Protein AF-A0A2G3A3R6-F1 (afdb_monomer)

InterPro domains:
  IPR011009 Protein kinase-like domain superfamily [SSF56112] (2-80)
  IPR052059 Cysteine-rich Ser/Thr receptor-like kinase [PTHR47973] (2-81)

Organism: Capsicum annuum (NCBI:txid4072)

Nearest PDB structures (foldseek):
  6ruu-assembly1_B  TM=9.209E-01  e=1.116E-04  Homo sapiens
  6ziw-assembly1_I  TM=8.855E-01  e=3.543E-04  Homo sapiens
  6o9d-assembly1_A  TM=8.698E-01  e=3.347E-03  Homo sapiens
  5uir-assembly2_B  TM=8.984E-01  e=5.593E-03  Homo sapiens
  6egf-assembly1_B  TM=8.763E-01  e=1.373E-02  Homo sapiens

Sequence (93 aa):
MLILEIVTGRRPVEYGEDVLILNDHVRVLLEQDNVLECVDPSMDTYPEEEVLPVLKLALVCTSQIPSSRPSIAQVIQILQVFKTPVPQRMEAY

pLDDT: mean 88.5, std 13.03, range [46.78, 96.75]

Foldseek 3Di:
DVLLCQQQVDDCWDDDPDIDGSLVVLVVCVVVVNNNVRGHPVCPDDDPVLSNVSSVLVNQCVDPPPVSHDDPVVVVVSNVVDDDPPPPPPPDD

Secondary structure (DSSP, 8-state):
-HHHHHHH---SEEESSSEEEHHHHHHHHHHTT-GGGGS-TT-SS--HHHHHHHHHHHHHHT-SSGGGSPPHHHHHHHHTTS---PPP-----

Mean predicted aligned error: 6.05 Å

Radius of gyration: 14.74 Å; Cα contacts (8 Å, |Δi|>4): 73; chains: 1; bounding box: 28×41×38 Å

Structure (mmCIF, N/CA/C/O backbone):
data_AF-A0A2G3A3R6-F1
#
_entry.id   AF-A0A2G3A3R6-F1
#
loop_
_atom_site.group_PDB
_atom_site.id
_atom_site.type_symbol
_atom_site.label_atom_id
_atom_site.label_alt_id
_atom_site.label_comp_id
_atom_site.label_asym_id
_atom_site.label_entity_id
_atom_site.label_seq_id
_atom_site.pdbx_PDB_ins_code
_atom_site.Cartn_x
_atom_site.Cartn_y
_atom_site.Cartn_z
_atom_site.occupancy
_atom_site.B_iso_or_equiv
_atom_site.auth_seq_id
_atom_site.auth_comp_id
_atom_site.auth_asym_id
_atom_site.auth_atom_id
_atom_site.pdbx_PDB_model_num
ATOM 1 N N . MET A 1 1 ? 3.225 -2.449 1.524 1.00 83.88 1 MET A N 1
ATOM 2 C CA . MET A 1 1 ? 3.293 -3.435 0.428 1.00 83.88 1 MET A CA 1
ATOM 3 C C . MET A 1 1 ? 2.148 -4.423 0.527 1.00 83.88 1 MET A C 1
ATOM 5 O O . MET A 1 1 ? 1.261 -4.317 -0.298 1.00 83.88 1 MET A O 1
ATOM 9 N N . LEU A 1 2 ? 2.085 -5.243 1.585 1.00 92.12 2 LEU A N 1
ATOM 10 C CA . LEU A 1 2 ? 1.100 -6.327 1.708 1.00 92.12 2 LEU A CA 1
ATOM 11 C C . LEU A 1 2 ? -0.360 -5.913 1.455 1.00 92.12 2 LEU A C 1
ATOM 13 O O . LEU A 1 2 ? -1.072 -6.615 0.756 1.00 92.12 2 LEU A O 1
ATOM 17 N N . ILE A 1 3 ? -0.802 -4.760 1.971 1.00 93.31 3 ILE A N 1
ATOM 18 C CA . ILE A 1 3 ? -2.169 -4.268 1.723 1.00 93.31 3 ILE A CA 1
ATOM 19 C C . ILE A 1 3 ? -2.419 -4.038 0.222 1.00 93.31 3 ILE A C 1
ATOM 21 O O . ILE A 1 3 ? -3.469 -4.416 -0.278 1.00 93.31 3 ILE A O 1
ATOM 25 N N . LEU A 1 4 ? -1.451 -3.467 -0.508 1.00 95.81 4 LEU A N 1
ATOM 26 C CA . LEU A 1 4 ? -1.569 -3.281 -1.958 1.00 95.81 4 LEU A CA 1
ATOM 27 C C . LEU A 1 4 ? -1.600 -4.628 -2.680 1.00 95.81 4 LEU A C 1
ATOM 29 O O . LEU A 1 4 ? -2.420 -4.814 -3.564 1.00 95.81 4 LEU A O 1
ATOM 33 N N . GLU A 1 5 ? -0.752 -5.579 -2.288 1.00 95.88 5 GLU A N 1
ATOM 34 C CA . GLU A 1 5 ? -0.738 -6.920 -2.893 1.00 95.88 5 GLU A CA 1
ATOM 35 C C . GLU A 1 5 ? -2.087 -7.630 -2.717 1.00 95.88 5 GLU A C 1
ATOM 37 O O . GLU A 1 5 ? -2.587 -8.228 -3.661 1.00 95.88 5 GLU A O 1
ATOM 42 N N . ILE A 1 6 ? -2.705 -7.512 -1.537 1.00 93.56 6 ILE A N 1
ATOM 43 C CA . ILE A 1 6 ? -4.014 -8.114 -1.244 1.00 93.56 6 ILE A CA 1
ATOM 44 C C . ILE A 1 6 ? -5.129 -7.461 -2.063 1.00 93.56 6 ILE A C 1
ATOM 46 O O . ILE A 1 6 ? -5.951 -8.171 -2.625 1.00 93.56 6 ILE A O 1
ATOM 50 N N . VAL A 1 7 ? -5.180 -6.127 -2.115 1.00 94.12 7 VAL A N 1
ATOM 51 C CA . VAL A 1 7 ? -6.274 -5.413 -2.800 1.00 94.12 7 VAL A CA 1
ATOM 52 C C . VAL A 1 7 ? -6.158 -5.517 -4.320 1.00 94.12 7 VAL A C 1
ATOM 54 O O . VAL A 1 7 ? -7.172 -5.528 -5.005 1.00 94.12 7 VAL A O 1
ATOM 57 N N . THR A 1 8 ? -4.935 -5.569 -4.850 1.00 94.69 8 THR A N 1
ATOM 58 C CA . THR A 1 8 ? -4.696 -5.557 -6.302 1.00 94.69 8 THR A CA 1
ATOM 59 C C . THR A 1 8 ? -4.494 -6.944 -6.904 1.00 94.69 8 THR A C 1
ATOM 61 O O . THR A 1 8 ? -4.579 -7.092 -8.118 1.00 94.69 8 THR A O 1
ATOM 64 N N . GLY A 1 9 ? -4.166 -7.955 -6.091 1.00 94.75 9 GLY A N 1
ATOM 65 C CA . GLY A 1 9 ? -3.771 -9.281 -6.577 1.00 94.75 9 GLY A CA 1
ATOM 66 C C . GLY A 1 9 ? -2.405 -9.299 -7.279 1.00 94.75 9 GLY A C 1
ATOM 67 O O . GLY A 1 9 ? -2.012 -10.308 -7.868 1.00 94.75 9 GLY A O 1
ATOM 68 N N . ARG A 1 10 ? -1.656 -8.188 -7.238 1.00 94.50 10 ARG A N 1
ATOM 69 C CA . ARG A 1 10 ? -0.406 -7.998 -7.987 1.00 94.50 10 ARG A CA 1
ATOM 70 C C . ARG A 1 10 ? 0.818 -8.119 -7.095 1.00 94.50 10 ARG A C 1
ATOM 72 O O . ARG A 1 10 ? 0.782 -7.854 -5.894 1.00 94.50 10 ARG A O 1
ATO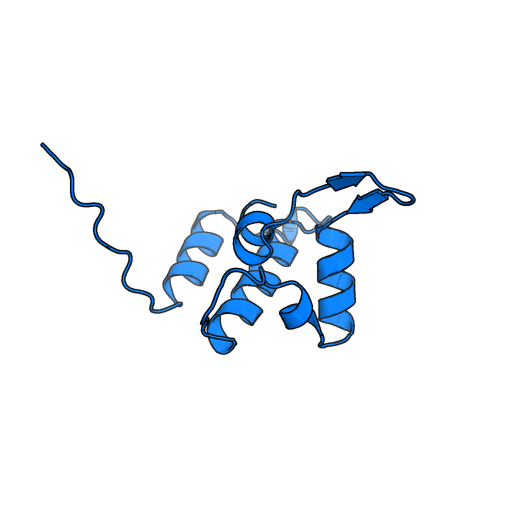M 79 N N . ARG A 1 11 ? 1.949 -8.482 -7.703 1.00 94.81 11 ARG A N 1
ATOM 80 C CA . ARG A 1 11 ? 3.248 -8.495 -7.015 1.00 94.81 11 ARG A CA 1
ATOM 81 C C . ARG A 1 11 ? 3.765 -7.063 -6.829 1.00 94.81 11 ARG A C 1
ATOM 83 O O . ARG A 1 11 ? 3.483 -6.207 -7.662 1.00 94.81 11 ARG A O 1
ATOM 90 N N . PRO A 1 12 ? 4.592 -6.787 -5.802 1.00 94.69 12 PRO A N 1
ATOM 91 C CA . PRO A 1 12 ? 5.145 -5.448 -5.588 1.00 94.69 12 PRO A CA 1
ATOM 92 C C . PRO A 1 12 ? 5.989 -4.923 -6.754 1.00 94.69 12 PRO A C 1
ATOM 94 O O . PRO A 1 12 ? 6.065 -3.713 -6.964 1.00 94.69 12 PRO A O 1
ATOM 97 N N . VAL A 1 13 ? 6.640 -5.843 -7.470 1.00 96.06 13 VAL A N 1
ATOM 98 C CA . VAL A 1 13 ? 7.442 -5.588 -8.664 1.00 96.06 13 VAL A CA 1
ATOM 99 C C . VAL A 1 13 ? 7.073 -6.632 -9.709 1.00 96.06 13 VAL A C 1
ATOM 101 O O . VAL A 1 13 ? 7.105 -7.833 -9.420 1.00 96.06 13 VAL A O 1
ATOM 104 N N . GLU A 1 14 ? 6.751 -6.177 -10.912 1.00 94.06 14 GLU A N 1
ATOM 105 C CA . GLU A 1 14 ? 6.478 -7.026 -12.069 1.00 94.06 14 GLU A CA 1
ATOM 106 C C . GLU A 1 14 ? 7.458 -6.688 -13.192 1.00 94.06 14 GLU A C 1
ATOM 108 O O . GLU A 1 14 ? 7.682 -5.519 -13.509 1.00 94.06 14 GLU A O 1
ATOM 113 N N . TYR A 1 15 ? 8.066 -7.726 -13.766 1.00 93.38 15 TYR A N 1
ATOM 114 C CA . TYR A 1 15 ? 9.028 -7.605 -14.856 1.00 93.38 15 TYR A CA 1
ATOM 115 C C . TYR A 1 15 ? 8.342 -7.982 -16.172 1.00 93.38 15 TYR A C 1
ATOM 117 O O . TYR A 1 15 ? 7.870 -9.112 -16.310 1.00 93.38 15 TYR A O 1
ATOM 125 N N . GLY A 1 16 ? 8.303 -7.050 -17.123 1.00 88.12 16 GLY A N 1
ATOM 126 C CA . GLY A 1 16 ? 7.822 -7.261 -18.489 1.00 88.12 16 GLY A CA 1
ATOM 127 C C . GLY A 1 16 ? 8.715 -6.536 -19.494 1.00 88.12 16 GLY A C 1
ATOM 128 O O . GLY A 1 16 ? 9.937 -6.572 -19.364 1.00 88.12 16 GLY A O 1
ATOM 129 N N . GLU A 1 17 ? 8.109 -5.868 -20.478 1.00 90.25 17 GLU A N 1
ATOM 130 C CA . GLU A 1 17 ? 8.830 -4.922 -21.348 1.00 90.25 17 GLU A CA 1
ATOM 131 C C . GLU A 1 17 ? 9.370 -3.728 -20.543 1.00 90.25 17 GLU A C 1
ATOM 133 O O . GLU A 1 17 ? 10.507 -3.313 -20.747 1.00 90.25 17 GLU A O 1
ATOM 138 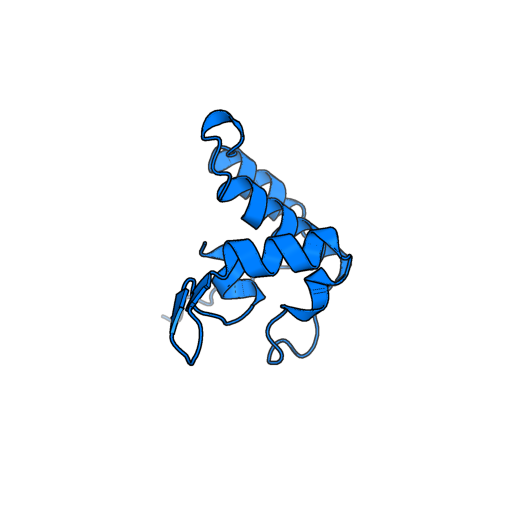N N . ASP A 1 18 ? 8.596 -3.278 -19.550 1.00 92.25 18 ASP A N 1
ATOM 139 C CA . ASP A 1 18 ? 8.989 -2.305 -18.533 1.00 92.25 18 ASP A CA 1
ATOM 140 C C . ASP A 1 18 ? 8.910 -2.919 -17.122 1.00 92.25 18 ASP A C 1
ATOM 142 O O . ASP A 1 18 ? 8.236 -3.930 -16.888 1.00 92.25 18 ASP A O 1
ATOM 146 N N . VAL A 1 19 ? 9.603 -2.301 -16.157 1.00 94.75 19 VAL A N 1
ATOM 147 C CA . VAL A 1 19 ? 9.491 -2.652 -14.731 1.00 94.75 19 VAL A CA 1
ATOM 148 C C . VAL A 1 19 ? 8.353 -1.852 -14.113 1.00 94.75 19 VAL A C 1
ATOM 150 O O . VAL A 1 19 ? 8.438 -0.627 -14.010 1.00 94.75 19 VAL A O 1
ATOM 153 N N . LEU A 1 20 ? 7.316 -2.543 -13.642 1.00 94.31 20 LEU A N 1
ATOM 154 C CA . LEU A 1 20 ? 6.220 -1.914 -12.913 1.00 94.31 20 LEU A CA 1
ATOM 155 C C . LEU A 1 20 ? 6.446 -2.044 -11.408 1.00 94.31 20 LEU A C 1
ATOM 157 O O . LEU A 1 20 ? 6.542 -3.147 -10.869 1.00 94.31 20 LEU A O 1
ATOM 161 N N . ILE A 1 21 ? 6.491 -0.899 -10.727 1.00 95.75 21 ILE A N 1
ATOM 162 C CA . ILE A 1 21 ? 6.497 -0.814 -9.266 1.00 95.75 21 ILE A CA 1
ATOM 163 C C . ILE A 1 21 ? 5.071 -0.531 -8.806 1.00 95.75 21 ILE A C 1
ATOM 165 O O . ILE A 1 21 ? 4.524 0.541 -9.073 1.00 95.75 21 ILE A O 1
ATOM 169 N N . LEU A 1 22 ? 4.466 -1.484 -8.093 1.00 95.44 22 LEU A N 1
ATOM 170 C CA . LEU A 1 22 ? 3.050 -1.420 -7.717 1.00 95.44 22 LEU A CA 1
ATOM 171 C C . LEU A 1 22 ? 2.720 -0.153 -6.917 1.00 95.44 22 LEU A C 1
ATOM 173 O O . LEU A 1 22 ? 1.670 0.451 -7.109 1.00 95.44 22 LEU A O 1
ATOM 177 N N . ASN A 1 23 ? 3.631 0.274 -6.039 1.00 95.44 23 ASN A N 1
ATOM 178 C CA . ASN A 1 23 ? 3.438 1.481 -5.238 1.00 95.44 23 ASN A CA 1
ATOM 179 C C . ASN A 1 23 ? 3.290 2.742 -6.092 1.00 95.44 23 ASN A C 1
ATOM 181 O O . ASN A 1 23 ? 2.386 3.541 -5.853 1.00 95.44 23 ASN A O 1
ATOM 185 N N . ASP A 1 24 ? 4.177 2.897 -7.072 1.00 95.44 24 ASP A N 1
ATOM 186 C CA . ASP A 1 24 ? 4.215 4.071 -7.938 1.00 95.44 24 ASP A CA 1
ATOM 187 C C . ASP A 1 24 ? 3.003 4.071 -8.866 1.00 95.44 24 ASP A C 1
ATOM 189 O O . ASP A 1 24 ? 2.336 5.090 -9.020 1.00 95.44 24 ASP A O 1
ATOM 193 N N . HIS A 1 25 ? 2.647 2.899 -9.396 1.00 95.25 25 HIS A N 1
ATOM 194 C CA . HIS A 1 25 ? 1.463 2.732 -10.230 1.00 95.25 25 HIS A CA 1
ATOM 195 C C . HIS A 1 25 ? 0.165 3.103 -9.492 1.00 95.25 25 HIS A C 1
ATOM 197 O O . HIS A 1 25 ? -0.616 3.913 -9.988 1.00 95.25 25 HIS A O 1
ATOM 203 N N . VAL A 1 26 ? -0.043 2.579 -8.277 1.00 96.19 26 VAL A N 1
ATOM 204 C CA . VAL A 1 26 ? -1.229 2.902 -7.461 1.00 96.19 26 VAL A CA 1
ATOM 205 C C . VAL A 1 26 ? -1.252 4.383 -7.077 1.00 96.19 26 VAL A C 1
ATOM 207 O O . VAL A 1 26 ? -2.320 4.991 -7.040 1.00 96.19 26 VAL A O 1
ATOM 210 N N . ARG A 1 27 ? -0.088 4.994 -6.819 1.00 96.00 27 ARG A N 1
ATOM 211 C CA . ARG A 1 27 ? 0.003 6.431 -6.532 1.00 96.00 27 ARG A CA 1
ATOM 212 C C . ARG A 1 27 ? -0.456 7.278 -7.719 1.00 96.00 27 ARG A C 1
ATOM 214 O O . ARG A 1 27 ? -1.256 8.184 -7.516 1.00 96.00 27 ARG A O 1
ATOM 221 N N . VAL A 1 28 ? -0.002 6.954 -8.930 1.00 96.25 28 VAL A N 1
ATOM 222 C CA . VAL A 1 28 ? -0.420 7.653 -10.157 1.00 96.25 28 VAL A CA 1
ATOM 223 C C . VAL A 1 28 ? -1.929 7.531 -10.366 1.00 96.25 28 VAL A C 1
ATOM 225 O O . VAL A 1 28 ? -2.590 8.538 -10.604 1.00 96.25 28 VAL A O 1
ATOM 228 N N . LEU A 1 29 ? -2.496 6.332 -10.206 1.00 96.69 29 LEU A N 1
ATOM 229 C CA . LEU A 1 29 ? -3.943 6.139 -10.335 1.00 96.69 29 LEU A CA 1
ATOM 230 C C . LEU A 1 29 ? -4.732 6.919 -9.274 1.00 96.69 29 LEU A C 1
ATOM 232 O O . LEU A 1 29 ? -5.797 7.453 -9.571 1.00 96.69 29 LEU A O 1
ATOM 236 N N . LEU A 1 30 ? -4.210 7.026 -8.047 1.00 95.38 30 LEU A N 1
ATOM 237 C CA . LEU A 1 30 ? -4.822 7.849 -7.002 1.00 95.38 30 LEU A CA 1
ATOM 238 C C . LEU A 1 30 ? -4.807 9.339 -7.348 1.00 95.38 30 LEU A C 1
ATOM 240 O O . LEU A 1 30 ? -5.800 10.021 -7.114 1.00 95.38 30 LEU A O 1
ATOM 244 N N . GLU A 1 31 ? -3.709 9.842 -7.905 1.00 95.56 31 GLU A N 1
ATOM 245 C CA . GLU A 1 31 ? -3.601 11.235 -8.360 1.00 95.56 31 GLU A CA 1
ATOM 246 C C . GLU A 1 31 ? -4.532 11.538 -9.548 1.00 95.56 31 GLU A C 1
ATOM 248 O O . GLU A 1 31 ? -4.931 12.685 -9.737 1.00 95.56 31 GLU A O 1
ATOM 253 N N . GLN A 1 32 ? -4.902 10.511 -10.318 1.00 96.75 32 GLN A N 1
ATOM 254 C CA . GLN A 1 32 ? -5.816 10.583 -11.462 1.00 96.75 32 GLN A CA 1
ATOM 255 C C . GLN A 1 32 ? -7.288 10.316 -11.108 1.00 96.75 32 GLN A C 1
ATOM 257 O O . GLN A 1 32 ? -8.124 10.341 -12.003 1.00 96.75 32 GLN A O 1
ATOM 262 N N . ASP A 1 33 ? -7.605 10.065 -9.833 1.00 94.31 33 ASP A N 1
ATOM 263 C CA . ASP A 1 33 ? -8.942 9.668 -9.355 1.00 94.31 33 ASP A CA 1
ATOM 264 C C . ASP A 1 33 ? -9.461 8.330 -9.936 1.00 94.31 33 ASP A C 1
ATOM 266 O O . ASP A 1 33 ? -10.644 8.017 -9.862 1.00 94.31 33 ASP A O 1
ATOM 270 N N . ASN A 1 34 ? -8.550 7.490 -10.442 1.00 95.81 34 ASN A N 1
ATOM 271 C CA . ASN A 1 34 ? -8.833 6.192 -11.073 1.00 95.81 34 ASN A CA 1
ATOM 272 C C . ASN A 1 34 ? -8.303 5.005 -10.248 1.00 95.81 34 ASN A C 1
ATOM 274 O O . ASN A 1 34 ? -8.098 3.906 -10.757 1.00 95.81 34 ASN A O 1
ATOM 278 N N . VAL A 1 35 ? -8.036 5.197 -8.953 1.00 95.06 35 VAL A N 1
ATOM 279 C CA . VAL A 1 35 ? -7.376 4.175 -8.116 1.00 95.06 35 VAL A CA 1
ATOM 280 C C . VAL A 1 35 ? -8.156 2.864 -8.010 1.00 95.06 35 VAL A C 1
ATOM 282 O O . VAL A 1 35 ? -7.559 1.822 -7.769 1.00 95.06 35 VAL A O 1
ATOM 285 N N . LEU A 1 36 ? -9.474 2.880 -8.208 1.00 94.12 36 LEU A N 1
ATOM 286 C CA . LEU A 1 36 ? -10.292 1.667 -8.168 1.00 94.12 36 LEU A CA 1
ATOM 287 C C . LEU A 1 36 ? -10.008 0.714 -9.340 1.00 94.12 36 LEU A C 1
ATOM 289 O O . LEU A 1 36 ? -10.263 -0.478 -9.214 1.00 94.12 36 LEU A O 1
ATOM 293 N N . GLU A 1 37 ? -9.390 1.189 -10.426 1.00 94.00 37 GLU A N 1
ATOM 294 C CA . GLU A 1 37 ? -8.970 0.340 -11.551 1.00 94.00 37 GLU A CA 1
ATOM 295 C C . GLU A 1 37 ? -7.867 -0.661 -11.172 1.00 94.00 37 GLU A C 1
ATOM 297 O O . GLU A 1 37 ? -7.639 -1.628 -11.893 1.00 94.00 37 GLU A O 1
ATOM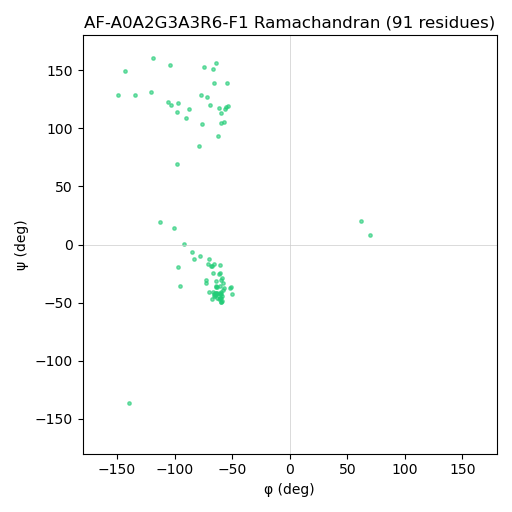 302 N N . CYS A 1 38 ? -7.170 -0.451 -10.047 1.00 94.38 38 CYS A N 1
ATOM 303 C CA . CYS A 1 38 ? -6.132 -1.378 -9.594 1.00 94.38 38 CYS A CA 1
ATOM 304 C C . CYS A 1 38 ? -6.660 -2.556 -8.770 1.00 94.38 38 CYS A C 1
ATOM 306 O O . CYS A 1 38 ? -5.861 -3.426 -8.426 1.00 94.38 38 CYS A O 1
ATOM 308 N N . VAL A 1 39 ? -7.952 -2.576 -8.417 1.00 95.00 39 VAL A N 1
ATOM 309 C CA . VAL A 1 39 ? -8.538 -3.645 -7.596 1.00 95.00 39 VAL A CA 1
ATOM 310 C C . VAL A 1 39 ? -8.500 -4.968 -8.357 1.00 95.00 39 VAL A C 1
ATOM 312 O O . VAL A 1 39 ? -8.738 -5.002 -9.563 1.00 95.00 39 VAL A O 1
ATOM 315 N N . ASP A 1 40 ? -8.175 -6.049 -7.646 1.00 95.00 40 ASP A N 1
ATOM 316 C CA . ASP A 1 40 ? -8.101 -7.396 -8.207 1.00 95.00 40 ASP A CA 1
ATOM 317 C C . ASP A 1 40 ? -9.419 -7.748 -8.927 1.00 95.00 40 ASP A C 1
ATOM 319 O O . ASP A 1 40 ? -10.469 -7.799 -8.279 1.00 95.00 40 ASP A O 1
ATOM 323 N N . PRO A 1 41 ? -9.393 -8.036 -10.242 1.00 91.56 41 PRO A N 1
ATOM 324 C CA . PRO A 1 41 ? -10.591 -8.394 -10.999 1.00 91.56 41 PRO A CA 1
ATOM 325 C C . PRO A 1 41 ? -11.307 -9.653 -10.493 1.00 91.56 41 PRO A C 1
ATOM 327 O O . PRO A 1 41 ? -12.458 -9.878 -10.857 1.00 91.56 41 PRO A O 1
ATOM 330 N N . SER A 1 42 ? -10.641 -10.495 -9.693 1.00 92.44 42 SER A N 1
ATOM 331 C CA . SER A 1 42 ? -11.252 -11.666 -9.052 1.00 92.44 42 SER A CA 1
ATOM 332 C C . SER A 1 42 ? -12.104 -11.323 -7.822 1.00 92.44 42 SER A C 1
ATOM 334 O O . SER A 1 42 ? -12.838 -12.179 -7.324 1.00 92.44 42 SER 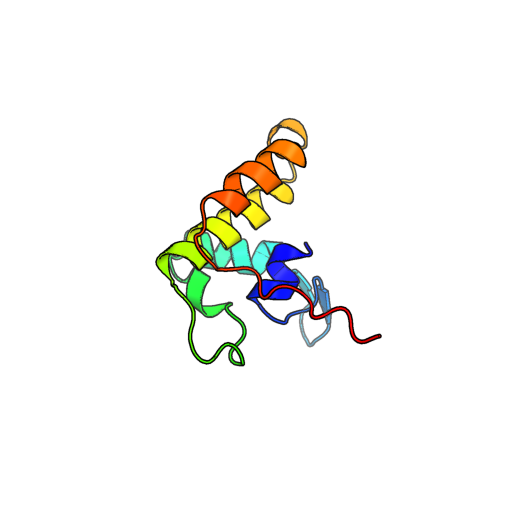A O 1
ATOM 336 N N . MET A 1 43 ? -12.048 -10.080 -7.331 1.00 88.69 43 MET A N 1
ATOM 337 C CA . MET A 1 43 ? -12.951 -9.583 -6.295 1.00 88.69 43 MET A CA 1
ATOM 338 C C . MET A 1 43 ? -14.312 -9.228 -6.916 1.00 88.69 43 MET A C 1
ATOM 340 O O . MET A 1 43 ? -14.573 -8.073 -7.235 1.00 88.69 43 MET A O 1
ATOM 344 N N . ASP A 1 44 ? -15.196 -10.225 -7.055 1.00 78.56 44 ASP A N 1
ATOM 345 C CA . ASP A 1 44 ? -16.531 -10.089 -7.678 1.00 78.56 44 ASP A CA 1
ATOM 346 C C . ASP A 1 44 ? -17.380 -8.932 -7.111 1.00 78.56 44 ASP A C 1
ATOM 348 O O . ASP A 1 44 ? -18.164 -8.304 -7.822 1.00 78.56 44 ASP A O 1
ATOM 352 N N . THR A 1 45 ? -17.303 -8.662 -5.804 1.00 85.69 45 THR A N 1
ATOM 353 C CA . THR A 1 45 ? -18.022 -7.552 -5.160 1.00 85.69 45 THR A CA 1
ATOM 354 C C . THR A 1 45 ? -17.226 -7.040 -3.970 1.00 85.69 45 THR A C 1
ATOM 356 O O . THR A 1 45 ? -16.853 -7.813 -3.086 1.00 85.69 45 THR A O 1
ATOM 359 N N . TYR A 1 46 ? -17.000 -5.729 -3.917 1.00 87.44 46 TYR A N 1
ATOM 360 C CA . TYR A 1 46 ? -16.317 -5.068 -2.811 1.00 87.44 46 TYR A CA 1
ATOM 361 C C . TYR A 1 46 ? -16.938 -3.697 -2.512 1.00 87.44 46 TYR A C 1
ATOM 363 O O . TYR A 1 46 ? -17.451 -3.036 -3.415 1.00 87.44 46 TYR A O 1
ATOM 371 N N . PRO A 1 47 ? -16.906 -3.242 -1.249 1.00 88.50 47 PRO A N 1
ATOM 372 C CA . PRO A 1 47 ? -17.363 -1.906 -0.896 1.00 88.50 47 PRO A CA 1
ATOM 373 C C . PRO A 1 47 ? -16.310 -0.861 -1.301 1.00 88.50 47 PRO A C 1
ATOM 375 O O . PRO A 1 47 ? -15.298 -0.692 -0.619 1.00 88.50 47 PRO A O 1
ATOM 378 N N . GLU A 1 48 ? -16.546 -0.134 -2.398 1.00 88.50 48 GLU A N 1
ATOM 379 C CA . GLU A 1 48 ? -15.660 0.950 -2.874 1.00 88.50 48 GLU A CA 1
ATOM 380 C C . GLU A 1 48 ? -15.345 1.982 -1.776 1.00 88.50 48 GLU A C 1
ATOM 382 O O . GLU A 1 48 ? -14.205 2.443 -1.654 1.00 88.50 48 GLU A O 1
ATOM 387 N N . GLU A 1 49 ? -16.336 2.277 -0.927 1.00 88.19 49 GLU A N 1
ATOM 388 C CA . GLU A 1 49 ? -16.221 3.189 0.218 1.00 88.19 49 GLU A CA 1
ATOM 389 C C . GLU A 1 49 ? -15.184 2.734 1.260 1.00 88.19 49 GLU A C 1
ATOM 391 O O . GLU A 1 49 ? -14.630 3.575 1.968 1.00 88.19 49 GLU A O 1
ATOM 396 N N . GLU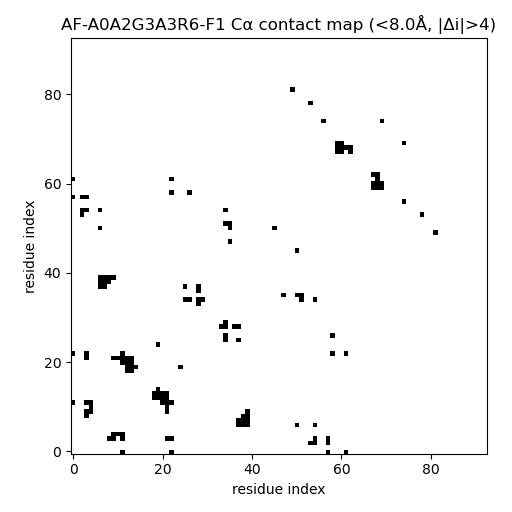 A 1 50 ? -14.882 1.433 1.348 1.00 88.38 50 GLU A N 1
ATOM 397 C CA . GLU A 1 50 ? -13.833 0.901 2.230 1.00 88.38 50 GLU A CA 1
ATOM 398 C C . GLU A 1 50 ? -12.502 0.718 1.484 1.00 88.38 50 GLU A C 1
ATOM 400 O O . GLU A 1 50 ? -11.433 0.988 2.040 1.00 88.38 50 GLU A O 1
ATOM 405 N N . VAL A 1 51 ? -12.544 0.325 0.206 1.00 91.19 51 VAL A N 1
ATOM 406 C CA . VAL A 1 51 ? -11.338 0.053 -0.593 1.00 91.19 51 VAL A CA 1
ATOM 407 C C . VAL A 1 51 ? -10.497 1.308 -0.817 1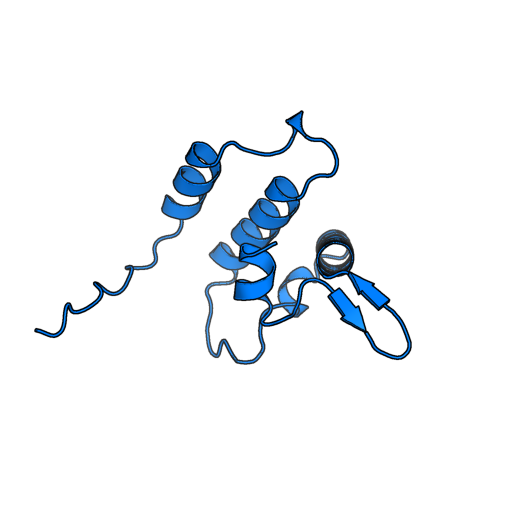.00 91.19 51 VAL A C 1
ATOM 409 O O . VAL A 1 51 ? -9.277 1.272 -0.634 1.00 91.19 51 VAL A O 1
ATOM 412 N N . LEU A 1 52 ? -11.121 2.441 -1.151 1.00 92.38 52 LEU A N 1
ATOM 413 C CA . LEU A 1 52 ? -10.394 3.693 -1.373 1.00 92.38 52 LEU A CA 1
ATOM 414 C C . LEU A 1 52 ? -9.596 4.139 -0.121 1.00 92.38 52 LEU A C 1
ATOM 416 O O . LEU A 1 52 ? -8.398 4.423 -0.241 1.00 92.38 52 LEU A O 1
ATOM 420 N N . PRO A 1 53 ? -10.184 4.185 1.092 1.00 92.44 53 PRO A N 1
ATOM 421 C CA . PRO A 1 53 ? -9.435 4.415 2.328 1.00 92.44 53 PRO A CA 1
ATOM 422 C C . PRO A 1 53 ? -8.317 3.402 2.598 1.00 92.44 53 PRO A C 1
ATOM 424 O O . PRO A 1 53 ? -7.241 3.801 3.053 1.00 92.44 53 PRO A O 1
ATOM 427 N N . VAL A 1 54 ? -8.534 2.115 2.309 1.00 93.62 54 VAL A N 1
ATOM 428 C CA . VAL A 1 54 ? -7.520 1.062 2.495 1.00 93.62 54 VAL A CA 1
ATOM 429 C C . VAL A 1 54 ? -6.322 1.277 1.563 1.00 93.62 54 VAL A C 1
ATOM 431 O O . VAL A 1 54 ? -5.176 1.195 2.013 1.00 93.62 54 VAL A O 1
ATOM 434 N N . LEU A 1 55 ? -6.557 1.637 0.298 1.00 94.88 55 LEU A N 1
ATOM 435 C CA . LEU A 1 55 ? -5.499 1.976 -0.663 1.00 94.88 55 LEU A CA 1
ATOM 436 C C . LEU A 1 55 ? -4.716 3.225 -0.227 1.00 94.88 55 LEU A C 1
ATOM 438 O O . LEU A 1 55 ? -3.481 3.225 -0.243 1.00 94.88 55 LEU A O 1
ATOM 442 N N . LYS A 1 56 ? -5.407 4.266 0.257 1.00 94.25 56 LYS A N 1
ATOM 443 C CA . LYS A 1 56 ? -4.765 5.469 0.822 1.00 94.25 56 LYS A CA 1
ATOM 444 C C . LYS A 1 56 ? -3.896 5.133 2.036 1.00 94.25 56 LYS A C 1
ATOM 446 O O . LYS A 1 56 ? -2.749 5.579 2.113 1.00 94.25 56 LYS A O 1
ATOM 451 N N . LEU A 1 57 ? -4.407 4.319 2.961 1.00 95.25 57 LEU A N 1
ATOM 452 C CA . LEU A 1 57 ? -3.647 3.842 4.118 1.00 95.25 57 LEU A CA 1
ATOM 453 C C . LEU A 1 57 ? -2.395 3.079 3.674 1.00 95.25 57 LEU A C 1
ATOM 455 O O . LEU A 1 57 ? -1.306 3.327 4.193 1.00 95.25 57 LEU A O 1
ATOM 459 N N . ALA A 1 58 ? -2.528 2.198 2.682 1.00 95.44 58 ALA A N 1
ATOM 460 C CA . ALA A 1 58 ? -1.419 1.418 2.156 1.00 95.44 58 ALA A CA 1
ATOM 461 C C . ALA A 1 58 ? -0.293 2.302 1.598 1.00 95.44 58 ALA A C 1
ATOM 463 O O . ALA A 1 58 ? 0.876 2.044 1.900 1.00 95.44 58 ALA A O 1
ATOM 464 N N . LEU A 1 59 ? -0.634 3.364 0.856 1.00 95.44 59 LEU A N 1
ATOM 465 C CA . LEU A 1 59 ? 0.335 4.335 0.334 1.00 95.44 59 LEU A CA 1
ATOM 466 C C . LEU A 1 59 ? 1.053 5.093 1.456 1.00 95.44 59 LEU A C 1
ATOM 468 O O . LEU A 1 59 ? 2.279 5.243 1.422 1.00 95.44 59 LEU A O 1
ATOM 472 N N . VAL A 1 60 ? 0.314 5.509 2.485 1.00 95.56 60 VAL A N 1
ATOM 473 C CA . VAL A 1 60 ? 0.864 6.191 3.664 1.00 95.56 60 VAL A CA 1
ATOM 474 C C . VAL A 1 60 ? 1.824 5.273 4.443 1.00 95.56 60 VAL A C 1
ATOM 476 O O . VAL A 1 60 ? 2.927 5.695 4.801 1.00 95.56 60 VAL A O 1
ATOM 479 N N . CYS A 1 61 ? 1.483 3.991 4.621 1.00 95.38 61 CYS A N 1
ATOM 480 C CA . CYS A 1 61 ? 2.371 2.982 5.221 1.00 95.38 61 CYS A CA 1
ATOM 481 C C . CYS A 1 61 ? 3.690 2.799 4.453 1.00 95.38 61 CYS A C 1
ATOM 483 O O . CYS A 1 61 ? 4.707 2.430 5.040 1.00 95.38 61 CYS A O 1
ATOM 485 N N . THR A 1 62 ? 3.679 3.050 3.146 1.00 92.88 62 THR A N 1
ATOM 486 C CA . THR A 1 62 ? 4.841 2.934 2.252 1.00 92.88 62 THR A CA 1
ATOM 487 C C . THR A 1 62 ? 5.505 4.271 1.933 1.00 92.88 62 THR A C 1
ATOM 489 O O . THR A 1 62 ? 6.302 4.346 1.004 1.00 92.88 62 THR A O 1
ATOM 492 N N . SER A 1 63 ? 5.193 5.339 2.673 1.00 92.94 63 SER A N 1
ATOM 493 C CA . SER A 1 63 ? 5.784 6.653 2.412 1.00 92.94 63 SER A CA 1
ATOM 494 C C . SER A 1 63 ? 7.315 6.596 2.417 1.00 92.94 63 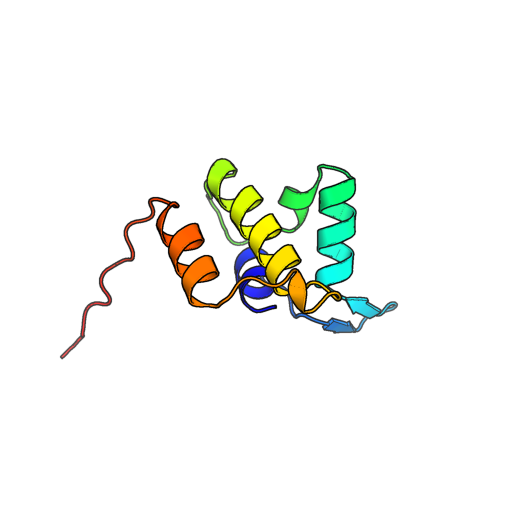SER A C 1
ATOM 496 O O . SER A 1 63 ? 7.927 5.975 3.290 1.00 92.94 63 SER A O 1
ATOM 498 N N . GLN A 1 64 ? 7.954 7.298 1.483 1.00 92.00 64 GLN A N 1
ATOM 499 C CA . GLN A 1 64 ? 9.412 7.460 1.480 1.00 92.00 64 GLN A CA 1
ATOM 500 C C . GLN A 1 64 ? 9.896 8.314 2.658 1.00 92.00 64 GLN A C 1
ATOM 502 O O . GLN A 1 64 ? 11.059 8.223 3.036 1.00 92.00 64 GLN A O 1
ATOM 507 N N . ILE A 1 65 ? 8.997 9.087 3.276 1.00 95.06 65 ILE A N 1
ATOM 508 C CA . ILE A 1 65 ? 9.258 9.875 4.479 1.00 95.06 65 ILE A CA 1
ATOM 509 C C . ILE A 1 65 ? 8.942 8.998 5.703 1.00 95.06 65 ILE A C 1
ATOM 511 O O . ILE A 1 65 ? 7.765 8.731 5.963 1.00 95.06 65 ILE A O 1
ATOM 515 N N . PRO A 1 66 ? 9.946 8.543 6.484 1.00 95.00 66 PRO A N 1
ATOM 516 C CA . PRO A 1 66 ? 9.717 7.594 7.575 1.00 95.00 66 PRO A CA 1
ATOM 517 C C . PRO A 1 66 ? 8.768 8.117 8.658 1.00 95.00 66 PRO A C 1
ATOM 519 O O . PRO A 1 66 ? 7.965 7.353 9.179 1.00 95.00 66 PRO A O 1
ATOM 522 N N . SER A 1 67 ? 8.817 9.418 8.959 1.00 95.69 67 SER A N 1
ATOM 523 C CA . SER A 1 67 ? 7.954 10.063 9.958 1.00 95.69 67 SER A CA 1
ATOM 524 C C . SER A 1 67 ? 6.488 10.185 9.533 1.00 95.69 67 SER A C 1
ATOM 526 O O . SER A 1 67 ? 5.633 10.405 10.383 1.00 95.69 67 SER A O 1
ATOM 528 N N . SER A 1 68 ? 6.179 10.029 8.242 1.00 93.88 68 SER A N 1
ATOM 529 C CA . SER A 1 68 ? 4.798 9.992 7.748 1.00 93.88 68 SER A CA 1
ATOM 530 C C . SER A 1 68 ? 4.161 8.610 7.879 1.00 93.88 68 SER A C 1
ATOM 532 O O . SER A 1 68 ? 2.953 8.485 7.691 1.00 93.88 68 SER A O 1
ATOM 534 N N . ARG A 1 69 ? 4.952 7.565 8.159 1.00 96.44 69 ARG A N 1
ATOM 535 C CA . ARG A 1 69 ? 4.432 6.202 8.277 1.00 96.44 69 ARG A CA 1
ATOM 536 C C . ARG A 1 69 ? 3.734 6.037 9.631 1.00 96.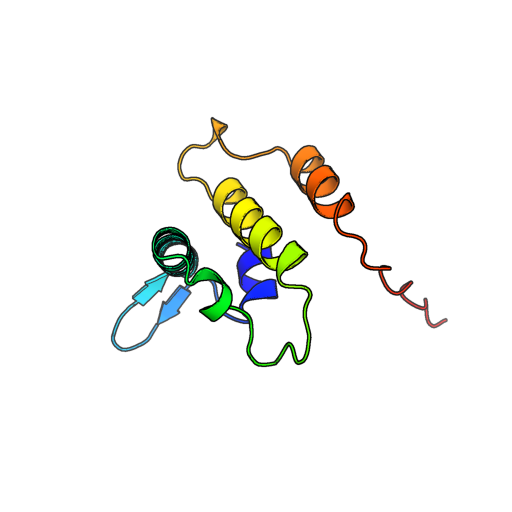44 69 ARG A C 1
ATOM 538 O O . ARG A 1 69 ? 4.345 6.323 10.660 1.00 96.44 69 ARG A O 1
ATOM 545 N N . PRO A 1 70 ? 2.488 5.546 9.665 1.00 96.19 70 PRO A N 1
ATOM 546 C CA . PRO A 1 70 ? 1.799 5.245 10.906 1.00 96.19 70 PRO A CA 1
ATOM 547 C C . PRO A 1 70 ? 2.481 4.079 11.620 1.00 96.19 70 PRO A C 1
ATOM 549 O O . PRO A 1 70 ? 3.038 3.171 10.996 1.00 96.19 70 PRO A O 1
ATOM 552 N N . SER A 1 71 ? 2.386 4.078 12.946 1.00 96.69 71 SER A N 1
ATOM 553 C CA . SER A 1 71 ? 2.705 2.893 13.740 1.00 96.69 71 SER A CA 1
ATOM 554 C C . SER A 1 71 ? 1.738 1.755 13.410 1.00 96.69 71 SER A C 1
ATOM 556 O O . SER A 1 71 ? 0.596 1.987 13.009 1.00 96.69 71 SER A O 1
ATOM 558 N N . ILE A 1 72 ? 2.156 0.510 13.644 1.00 94.56 72 ILE A N 1
ATOM 559 C CA . ILE A 1 72 ? 1.285 -0.646 13.402 1.00 94.56 72 ILE A CA 1
ATOM 560 C C . ILE A 1 72 ? -0.022 -0.572 14.209 1.00 94.56 72 ILE A C 1
ATOM 562 O O . ILE A 1 72 ? -1.071 -0.965 13.711 1.00 94.56 72 ILE A O 1
ATOM 566 N N . ALA A 1 73 ? 0.012 0.011 15.412 1.00 95.62 73 ALA A N 1
ATOM 567 C CA . ALA A 1 73 ? -1.177 0.230 16.231 1.00 95.62 73 ALA A CA 1
ATOM 568 C C . ALA A 1 73 ? -2.175 1.186 15.555 1.00 95.62 73 ALA A C 1
ATOM 570 O O . ALA A 1 73 ? -3.371 0.910 15.535 1.00 95.62 73 ALA A O 1
ATOM 571 N N . GLN A 1 74 ? -1.686 2.269 14.941 1.00 94.56 74 GLN A N 1
ATOM 572 C CA . GLN A 1 74 ? -2.526 3.196 14.175 1.00 94.56 74 GLN A CA 1
ATOM 573 C C . GLN A 1 74 ? -3.100 2.531 12.921 1.00 94.56 74 GLN A C 1
ATOM 575 O O . GLN A 1 74 ? -4.274 2.722 12.622 1.00 94.56 74 GLN A O 1
ATOM 580 N N . VAL A 1 75 ? -2.303 1.722 12.212 1.00 93.94 75 VAL A N 1
ATOM 581 C CA . VAL A 1 75 ? -2.778 0.954 11.046 1.00 93.94 75 VAL A CA 1
ATOM 582 C C . VAL A 1 75 ? -3.928 0.031 11.444 1.00 93.94 75 VAL A C 1
ATOM 584 O O . VAL A 1 75 ? -4.974 0.058 10.805 1.00 93.94 75 VAL A O 1
ATOM 587 N N . ILE A 1 76 ? -3.766 -0.737 12.527 1.00 91.50 76 ILE A N 1
ATOM 588 C CA . ILE A 1 76 ? -4.807 -1.636 13.044 1.00 91.50 76 ILE A CA 1
ATOM 589 C C . ILE A 1 76 ? -6.063 -0.850 13.422 1.00 91.50 76 ILE A C 1
ATOM 591 O O . ILE A 1 76 ? -7.158 -1.237 13.030 1.00 91.50 76 ILE A O 1
ATOM 595 N N . GLN A 1 77 ? -5.912 0.267 14.136 1.00 91.19 77 GLN A N 1
ATOM 596 C CA . GLN A 1 77 ? -7.044 1.093 14.547 1.00 91.19 77 GLN A CA 1
ATOM 597 C C . GLN A 1 77 ? -7.833 1.625 13.344 1.00 91.19 77 GLN A C 1
ATOM 599 O O . GLN A 1 77 ? -9.059 1.607 13.376 1.00 91.19 77 GLN A O 1
ATOM 604 N N . ILE A 1 78 ? -7.152 2.079 12.286 1.00 90.75 78 ILE A N 1
ATOM 605 C CA . ILE A 1 78 ? -7.812 2.544 11.057 1.00 90.75 78 ILE A CA 1
ATOM 606 C C . ILE A 1 78 ? -8.527 1.376 10.372 1.00 90.75 78 ILE A C 1
ATOM 608 O O . ILE A 1 78 ? -9.684 1.515 9.989 1.00 90.75 78 ILE A O 1
ATOM 612 N N . LEU A 1 79 ? -7.875 0.213 10.268 1.00 90.06 79 LEU A N 1
ATOM 613 C CA . LEU A 1 79 ? -8.469 -0.973 9.648 1.00 90.06 79 LEU A CA 1
ATOM 614 C C . LEU A 1 79 ? -9.700 -1.496 10.407 1.00 90.06 79 LEU A C 1
ATOM 616 O O . LEU A 1 79 ? -10.620 -2.012 9.787 1.00 90.06 79 LEU A O 1
ATOM 620 N N . GLN A 1 80 ? -9.751 -1.331 11.729 1.00 89.38 80 GLN A N 1
ATOM 621 C CA . GLN A 1 80 ? -10.899 -1.720 12.560 1.00 89.38 80 GLN A CA 1
ATOM 622 C C . GLN A 1 80 ? -12.142 -0.838 12.362 1.00 89.38 80 GLN A C 1
ATOM 624 O O . GLN A 1 80 ? -13.218 -1.196 12.841 1.00 89.38 80 GLN A O 1
ATOM 629 N N . VAL A 1 81 ? -12.013 0.312 11.690 1.00 84.88 81 VAL A N 1
ATOM 630 C CA . VAL A 1 81 ? -13.163 1.169 11.359 1.00 84.88 81 VAL A CA 1
ATOM 631 C C . VAL A 1 81 ? -14.017 0.543 10.251 1.00 84.88 81 VAL A C 1
ATOM 633 O O . VAL A 1 81 ? -15.234 0.738 10.250 1.00 84.88 81 VAL A O 1
ATOM 636 N N . PHE A 1 82 ? -13.406 -0.226 9.343 1.00 80.44 82 PHE A N 1
ATOM 637 C CA . PHE A 1 82 ? -14.107 -0.922 8.262 1.00 80.44 82 PHE A CA 1
ATOM 638 C C . PHE A 1 82 ? -14.908 -2.093 8.838 1.00 80.44 82 PHE A C 1
ATOM 640 O O . PHE A 1 82 ? -14.391 -2.905 9.612 1.00 80.44 82 PHE A O 1
ATOM 647 N N . LYS A 1 83 ? -16.206 -2.153 8.525 1.00 64.19 83 LYS A N 1
ATOM 648 C CA . LYS A 1 83 ? -17.144 -3.076 9.178 1.00 64.19 83 LYS A CA 1
AT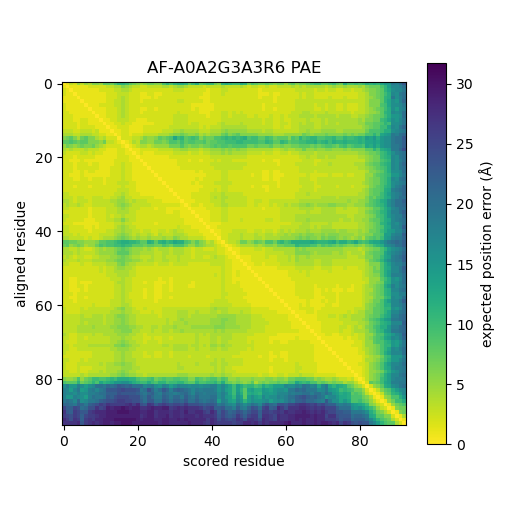OM 649 C C . LYS A 1 83 ? -17.348 -4.311 8.320 1.00 64.19 83 LYS A C 1
ATOM 651 O O . LYS A 1 83 ? -18.443 -4.565 7.829 1.00 64.19 83 LYS A O 1
ATOM 656 N N . THR A 1 84 ? -16.315 -5.133 8.221 1.00 59.44 84 THR A N 1
ATOM 657 C CA . THR A 1 84 ? -16.447 -6.487 7.682 1.00 59.44 84 THR A CA 1
ATOM 658 C C . THR A 1 84 ? -16.371 -7.487 8.836 1.00 59.44 84 THR A C 1
ATOM 660 O O . THR A 1 84 ? -15.394 -7.479 9.589 1.00 59.44 84 THR A O 1
ATOM 663 N N . PRO A 1 85 ? -17.383 -8.354 9.037 1.00 58.84 85 PRO A N 1
ATOM 664 C CA . PRO A 1 85 ? -17.250 -9.459 9.973 1.00 58.84 85 PRO A CA 1
ATOM 665 C C . PRO A 1 85 ? -16.083 -10.322 9.498 1.00 58.84 85 PRO A C 1
ATOM 667 O O . PRO A 1 85 ? -16.162 -10.927 8.432 1.00 58.84 85 PRO A O 1
ATOM 670 N N . VAL A 1 86 ? -14.992 -10.371 10.265 1.00 57.75 86 VAL A N 1
ATOM 671 C CA . VAL A 1 86 ? -13.939 -11.360 10.025 1.00 57.75 86 VAL A CA 1
ATOM 672 C C . VAL A 1 86 ? -14.609 -12.721 10.202 1.00 57.75 86 VAL A C 1
ATOM 674 O O . VAL A 1 86 ? -15.109 -12.983 11.303 1.00 57.75 86 VAL A O 1
ATOM 677 N N . PRO A 1 87 ? -14.676 -13.580 9.165 1.00 56.88 87 PRO A N 1
ATOM 678 C CA . PRO A 1 87 ? -15.190 -14.925 9.339 1.00 56.88 87 PRO A CA 1
ATOM 679 C C . PRO A 1 87 ? -14.361 -15.565 10.443 1.00 56.88 87 PRO A C 1
ATOM 681 O O . PRO A 1 87 ? -13.135 -15.645 10.331 1.00 56.88 87 PRO A O 1
ATOM 684 N N . GLN A 1 88 ? -15.010 -15.943 11.547 1.00 53.34 88 GLN A N 1
ATOM 685 C CA . GLN A 1 88 ? -14.329 -16.672 12.602 1.00 53.34 88 GLN A CA 1
ATOM 686 C C . GLN A 1 88 ? -13.730 -17.905 11.943 1.00 53.34 88 GLN A C 1
ATOM 688 O O . GLN A 1 88 ? -14.441 -18.722 11.358 1.00 53.34 88 GLN A O 1
ATOM 693 N N . ARG A 1 89 ? -12.401 -17.972 11.960 1.00 58.19 89 ARG A N 1
ATOM 694 C CA . ARG A 1 89 ? -11.649 -19.112 11.468 1.00 58.19 89 ARG A CA 1
ATOM 695 C C . ARG A 1 89 ? -12.170 -20.304 12.267 1.00 58.19 89 ARG A C 1
ATOM 697 O O . ARG A 1 89 ? -11.920 -20.379 13.463 1.00 58.19 89 ARG A O 1
ATOM 704 N N . MET A 1 90 ? -12.983 -21.152 11.637 1.00 49.22 90 MET A N 1
ATOM 705 C CA . MET A 1 90 ? -13.440 -22.396 12.241 1.00 49.22 90 MET A CA 1
ATOM 706 C C . MET A 1 90 ? -12.167 -23.186 12.534 1.00 49.22 90 MET A C 1
ATOM 708 O O . MET A 1 90 ? -11.507 -23.656 11.606 1.00 49.22 90 MET A O 1
ATOM 712 N N . GLU A 1 91 ? -11.766 -23.239 13.802 1.00 47.88 91 GLU A N 1
ATOM 713 C CA . GLU A 1 91 ? -10.763 -24.183 14.272 1.00 47.88 91 GLU A CA 1
ATOM 714 C C . GLU A 1 91 ? -11.359 -25.572 14.033 1.00 47.88 91 GLU A C 1
ATOM 716 O O . GLU A 1 91 ? -12.187 -26.065 14.796 1.00 47.88 91 GLU A O 1
ATOM 721 N N . ALA A 1 92 ? -11.034 -26.149 12.877 1.00 47.31 92 ALA A N 1
ATOM 722 C CA . ALA A 1 92 ? -11.286 -27.548 12.615 1.00 47.31 92 ALA A CA 1
ATOM 723 C C . ALA A 1 92 ? -10.327 -28.347 13.508 1.00 47.31 92 ALA A C 1
ATOM 725 O O . ALA A 1 92 ? -9.115 -28.150 13.439 1.00 47.31 92 ALA A O 1
ATOM 726 N N . TYR A 1 93 ? -10.951 -29.153 14.366 1.00 46.78 93 TYR A N 1
ATOM 727 C CA . TYR A 1 93 ? -10.427 -30.104 15.349 1.00 46.78 93 TYR A CA 1
ATOM 728 C C . TYR A 1 93 ? -9.123 -30.815 14.963 1.00 46.78 93 TYR A C 1
ATOM 730 O O . TYR A 1 93 ? -9.042 -31.318 13.817 1.00 46.78 93 TYR A O 1
#

Solvent-accessible surface area (backbone atoms only — not comparable to full-atom values): 5803 Å² total; per-residue (Å²): 93,69,62,51,31,67,51,30,69,46,63,67,65,45,84,67,99,58,79,48,48,43,69,61,53,51,49,53,29,48,76,67,76,47,45,74,75,54,45,29,84,84,60,87,75,77,62,63,85,52,49,56,58,51,54,53,50,33,51,37,61,56,40,91,51,69,88,66,33,66,54,73,68,54,52,50,56,59,58,66,69,54,92,68,84,74,76,77,78,76,80,76,130